Protein AF-A0A955PDC2-F1 (afdb_monomer_lite)

Structure (mmCIF, N/CA/C/O backbone):
data_AF-A0A955PDC2-F1
#
_entry.id   AF-A0A955PDC2-F1
#
loop_
_atom_site.group_PDB
_atom_site.id
_atom_site.type_symbol
_atom_site.label_atom_id
_atom_site.label_alt_id
_atom_site.label_comp_id
_atom_site.label_asym_id
_atom_site.label_entity_id
_atom_site.label_seq_id
_atom_site.pdbx_PDB_ins_code
_atom_site.Cartn_x
_atom_site.Cartn_y
_atom_site.Cartn_z
_atom_site.occupancy
_atom_site.B_iso_or_equiv
_atom_site.auth_seq_id
_atom_site.auth_comp_id
_atom_site.auth_asym_id
_atom_site.auth_atom_id
_atom_site.pdbx_PDB_model_num
ATOM 1 N N . MET A 1 1 ? -28.171 22.995 20.477 1.00 45.91 1 MET A N 1
ATOM 2 C CA . MET A 1 1 ? -26.828 22.424 20.692 1.00 45.91 1 MET A CA 1
ATOM 3 C C . MET A 1 1 ? -26.755 21.156 19.869 1.00 45.91 1 MET A C 1
ATOM 5 O O . MET A 1 1 ? -27.370 20.169 20.246 1.00 45.91 1 MET A O 1
ATOM 9 N N . SER A 1 2 ? -26.142 21.220 18.692 1.00 52.25 2 SER A N 1
ATOM 10 C CA . SER A 1 2 ? -25.862 20.033 17.883 1.00 52.25 2 SER A CA 1
ATOM 11 C C . SER A 1 2 ? -24.811 19.224 18.643 1.00 52.25 2 SER A C 1
ATOM 13 O O . SER A 1 2 ? -23.787 19.792 19.019 1.00 52.25 2 SER A O 1
ATOM 15 N N . GLY A 1 3 ? -25.095 17.960 18.970 1.00 58.19 3 GLY A N 1
ATOM 16 C CA . GLY A 1 3 ? -24.121 17.081 19.628 1.00 58.19 3 GLY A CA 1
ATOM 17 C C . GLY A 1 3 ? -22.848 16.930 18.785 1.00 58.19 3 GLY A C 1
ATOM 18 O O . GLY A 1 3 ? -22.865 17.310 17.609 1.00 58.19 3 GLY A O 1
ATOM 19 N N . PRO A 1 4 ? -21.748 16.398 19.350 1.00 66.06 4 PRO A N 1
ATOM 20 C CA . PRO A 1 4 ? -20.573 16.077 18.547 1.00 66.06 4 PRO A CA 1
ATOM 21 C C . PRO A 1 4 ? -21.033 15.221 17.362 1.00 66.06 4 PRO A C 1
ATOM 23 O O . PRO A 1 4 ? -21.745 14.231 17.549 1.00 66.06 4 PRO A O 1
ATOM 26 N N . GLY A 1 5 ? -20.737 15.679 16.143 1.00 72.38 5 GLY A N 1
ATOM 27 C CA . GLY A 1 5 ? -21.120 14.969 14.928 1.00 72.38 5 GLY A CA 1
ATOM 28 C C . GLY A 1 5 ? -20.623 13.528 14.998 1.00 72.38 5 GLY A C 1
ATOM 29 O O . GLY A 1 5 ? -19.543 13.272 15.528 1.00 72.38 5 GLY A O 1
ATOM 30 N N . LYS A 1 6 ? -21.426 12.580 14.506 1.00 79.00 6 LYS A N 1
ATOM 31 C CA . LYS A 1 6 ? -21.019 11.174 14.413 1.00 79.00 6 LYS A CA 1
ATOM 32 C C . LYS A 1 6 ? -19.681 11.103 13.663 1.00 79.00 6 LYS A C 1
ATOM 34 O O . LYS A 1 6 ? -19.570 11.693 12.589 1.00 79.00 6 LYS A O 1
ATOM 39 N N . ALA A 1 7 ? -18.692 10.414 14.234 1.00 79.44 7 ALA A N 1
ATOM 40 C CA . ALA A 1 7 ? -17.406 10.195 13.578 1.00 79.44 7 ALA A CA 1
ATOM 41 C C . ALA A 1 7 ? -17.617 9.531 12.204 1.00 79.44 7 ALA A C 1
ATOM 43 O O . ALA A 1 7 ? -18.508 8.690 12.050 1.00 79.44 7 ALA A O 1
ATOM 44 N N . LEU A 1 8 ? -16.831 9.950 11.206 1.00 86.00 8 LEU A N 1
ATOM 45 C CA . LEU A 1 8 ? -16.929 9.432 9.834 1.00 86.00 8 LEU A CA 1
ATOM 46 C C . LEU A 1 8 ? -16.491 7.964 9.740 1.00 86.00 8 LEU A C 1
ATOM 48 O O . LEU A 1 8 ? -17.009 7.232 8.904 1.00 86.00 8 LEU A O 1
ATOM 52 N N . VAL A 1 9 ? -15.590 7.546 10.631 1.00 90.38 9 VAL A N 1
ATOM 53 C CA . VAL A 1 9 ? -15.109 6.169 10.783 1.00 90.38 9 VAL A CA 1
ATOM 54 C C . VAL A 1 9 ? -15.431 5.635 12.188 1.00 90.38 9 VAL A C 1
ATOM 56 O O . VAL A 1 9 ? -15.600 6.442 13.110 1.00 90.38 9 VAL A O 1
ATOM 59 N N . PRO A 1 10 ? -15.537 4.305 12.378 1.00 89.44 10 PRO A N 1
ATOM 60 C CA . PRO A 1 10 ? -15.844 3.703 13.679 1.00 89.44 10 PRO A CA 1
ATOM 61 C C . PRO A 1 10 ? -14.762 3.932 14.741 1.00 89.44 10 PRO A C 1
ATOM 63 O O . PRO A 1 10 ? -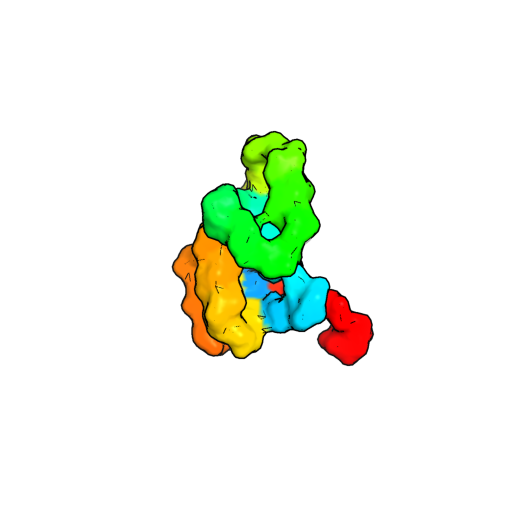15.102 4.151 15.903 1.00 89.44 10 PRO A O 1
ATOM 66 N N . ASP A 1 11 ? -13.490 3.893 14.335 1.00 94.56 11 ASP A N 1
ATOM 67 C CA . ASP A 1 11 ? -12.321 4.067 15.197 1.00 94.56 11 ASP A CA 1
ATOM 68 C C . ASP A 1 11 ? -11.259 4.925 14.473 1.00 94.56 11 ASP A C 1
ATOM 70 O O . ASP A 1 11 ? -10.631 4.449 13.527 1.00 94.56 11 ASP A O 1
ATOM 74 N N . PRO A 1 12 ? -11.082 6.206 14.846 1.00 92.31 12 PRO A N 1
ATOM 75 C CA . PRO A 1 12 ? -10.118 7.092 14.196 1.00 92.31 12 PRO A CA 1
ATOM 76 C C . PRO A 1 12 ? -8.655 6.764 14.526 1.00 92.31 12 PRO A C 1
ATOM 78 O O . PRO A 1 12 ? -7.775 7.251 13.822 1.00 92.31 12 PRO A O 1
ATOM 81 N N . ASP A 1 13 ? -8.398 5.956 15.559 1.00 95.56 13 ASP A N 1
ATOM 82 C CA . ASP A 1 13 ? -7.052 5.512 15.931 1.00 95.56 13 ASP A CA 1
ATOM 83 C C . ASP A 1 13 ? -6.701 4.150 15.290 1.00 95.56 13 ASP A C 1
ATOM 85 O O . ASP A 1 13 ? -5.608 3.626 15.512 1.00 95.56 13 ASP A O 1
ATOM 89 N N . ASN A 1 14 ? -7.610 3.573 14.490 1.00 96.50 14 ASN A N 1
ATOM 90 C CA . ASN A 1 14 ? -7.423 2.294 13.800 1.00 96.50 14 ASN A CA 1
ATOM 91 C C . ASN A 1 14 ? -8.215 2.210 12.476 1.00 96.50 14 ASN A C 1
ATOM 93 O O . ASN A 1 14 ? -9.111 1.382 12.302 1.00 96.50 14 ASN A O 1
ATOM 97 N N . ILE A 1 15 ? -7.887 3.088 11.533 1.00 98.12 15 ILE A N 1
ATOM 98 C CA . ILE A 1 15 ? -8.504 3.165 10.208 1.00 98.12 15 ILE A CA 1
ATOM 99 C C . ILE A 1 15 ? -7.888 2.113 9.283 1.00 98.12 15 ILE A C 1
ATOM 101 O O . ILE A 1 15 ? -6.699 2.165 8.956 1.00 98.12 15 ILE A O 1
ATOM 105 N N . ARG A 1 16 ? -8.716 1.195 8.781 1.00 98.50 16 ARG A N 1
ATOM 106 C CA . ARG A 1 16 ? -8.310 0.187 7.796 1.00 98.50 16 ARG A CA 1
ATOM 107 C C . ARG A 1 16 ? -8.559 0.710 6.390 1.00 98.50 16 ARG A C 1
ATOM 109 O O . ARG A 1 16 ? -9.684 1.070 6.042 1.00 98.50 16 ARG A O 1
ATOM 116 N N . LEU A 1 17 ? -7.514 0.722 5.575 1.00 98.69 17 LEU A N 1
ATOM 117 C CA . LEU A 1 17 ? -7.552 1.184 4.192 1.00 98.69 17 LEU A CA 1
ATOM 118 C C . LEU A 1 17 ? -7.418 0.001 3.228 1.00 98.69 17 LEU A C 1
ATOM 120 O O . LEU A 1 17 ? -6.633 -0.919 3.476 1.00 98.69 17 LEU A O 1
ATOM 124 N N . ALA A 1 18 ? -8.143 0.057 2.113 1.00 98.75 18 ALA A N 1
ATOM 125 C CA . ALA A 1 18 ? -7.855 -0.753 0.932 1.00 98.75 18 ALA A CA 1
ATOM 126 C C . ALA A 1 18 ? -7.169 0.096 -0.144 1.00 98.75 18 ALA A C 1
ATOM 128 O O . ALA A 1 18 ? -7.614 1.207 -0.426 1.00 98.75 18 ALA A O 1
ATOM 129 N N . MET A 1 19 ? -6.124 -0.443 -0.764 1.00 98.62 19 MET A N 1
ATOM 130 C CA . MET A 1 19 ? -5.484 0.102 -1.959 1.00 98.62 19 MET A CA 1
ATOM 131 C C . MET A 1 19 ? -5.979 -0.700 -3.167 1.00 98.62 19 MET A C 1
ATOM 133 O O . MET A 1 19 ? -5.746 -1.903 -3.221 1.00 98.62 19 MET A O 1
ATOM 137 N N . LEU A 1 20 ? -6.708 -0.083 -4.098 1.00 97.62 20 LEU A N 1
ATOM 138 C CA . LEU A 1 20 ? -7.372 -0.810 -5.188 1.00 97.62 20 LEU A CA 1
ATOM 139 C C . LEU A 1 20 ? -6.985 -0.250 -6.556 1.00 97.62 20 LEU A C 1
ATOM 141 O O . LEU A 1 20 ? -7.389 0.854 -6.914 1.00 97.62 20 LEU A O 1
ATOM 145 N N . GLY A 1 21 ? -6.271 -1.057 -7.332 1.00 95.19 21 GLY A N 1
ATOM 146 C CA . GLY A 1 21 ? -5.903 -0.786 -8.715 1.00 95.19 21 GLY A CA 1
ATOM 147 C C . GLY A 1 21 ? -4.431 -0.428 -8.876 1.00 95.19 21 GLY A C 1
ATOM 148 O O . GLY A 1 21 ? -3.799 0.154 -7.993 1.00 95.19 21 GLY A O 1
ATOM 149 N N . MET A 1 22 ? -3.892 -0.766 -10.043 1.00 93.25 22 MET A N 1
ATOM 150 C CA . MET A 1 22 ? -2.549 -0.396 -10.473 1.00 93.25 22 MET A CA 1
ATOM 151 C C . MET A 1 22 ? -2.555 -0.250 -11.989 1.00 93.25 22 MET A C 1
ATOM 153 O O . MET A 1 22 ? -3.178 -1.042 -12.683 1.00 93.25 22 MET A O 1
ATOM 157 N N . VAL A 1 23 ? -1.870 0.765 -12.510 1.00 88.62 23 VAL A N 1
ATOM 158 C CA . VAL A 1 23 ? -1.793 0.992 -13.957 1.00 88.62 23 VAL A CA 1
ATOM 159 C C . VAL A 1 23 ? -0.346 1.092 -14.407 1.00 88.62 23 VAL A C 1
ATOM 161 O O . VAL A 1 23 ? 0.519 1.531 -13.649 1.00 88.62 23 VAL A O 1
ATOM 164 N N . ASP A 1 24 ? -0.092 0.712 -15.658 1.00 86.06 24 ASP A N 1
ATOM 165 C CA . ASP A 1 24 ? 1.236 0.774 -16.264 1.00 86.06 24 ASP A CA 1
ATOM 166 C C . ASP A 1 24 ? 1.878 2.154 -16.091 1.00 86.06 24 ASP A C 1
ATOM 168 O O . ASP A 1 24 ? 1.272 3.195 -16.359 1.00 86.06 24 ASP A O 1
ATOM 172 N N . GLY A 1 25 ? 3.136 2.163 -15.651 1.00 84.88 25 GLY A N 1
ATOM 173 C CA . GLY A 1 25 ? 3.876 3.400 -15.403 1.00 84.88 25 GLY A CA 1
ATOM 174 C C . GLY A 1 25 ? 3.548 4.073 -14.067 1.00 84.88 25 GLY A C 1
ATOM 175 O O . GLY A 1 25 ? 4.165 5.089 -13.750 1.00 84.88 25 GLY A O 1
ATOM 176 N N . ASN A 1 26 ? 2.642 3.506 -13.264 1.00 86.69 26 ASN A N 1
ATOM 177 C CA . ASN A 1 26 ? 2.232 4.047 -11.977 1.00 86.69 26 ASN A CA 1
ATOM 178 C C . ASN A 1 26 ? 2.424 3.023 -10.842 1.00 86.69 26 ASN A C 1
ATOM 180 O O . ASN A 1 26 ? 1.646 2.089 -10.660 1.00 86.69 26 ASN A O 1
ATOM 184 N N . GLY A 1 27 ? 3.460 3.246 -10.033 1.00 93.38 27 GLY A N 1
ATOM 185 C CA . GLY A 1 27 ? 3.773 2.433 -8.857 1.00 93.38 27 GLY A CA 1
ATOM 186 C C . GLY A 1 27 ? 3.151 2.917 -7.546 1.00 93.38 27 GLY A C 1
ATOM 187 O O . GLY A 1 27 ? 3.673 2.567 -6.489 1.00 93.38 27 GLY A O 1
ATOM 188 N N . HIS A 1 28 ? 2.090 3.733 -7.564 1.00 95.81 28 HIS A N 1
ATOM 189 C CA . HIS A 1 28 ? 1.462 4.258 -6.344 1.00 95.81 28 HIS A CA 1
ATOM 190 C C . HIS A 1 28 ? 1.079 3.185 -5.312 1.00 95.81 28 HIS A C 1
ATOM 192 O O . HIS A 1 28 ? 1.308 3.435 -4.127 1.00 95.81 28 HIS A O 1
ATOM 198 N N . PRO A 1 29 ? 0.588 1.984 -5.685 1.00 97.69 29 PRO A N 1
ATOM 199 C CA . PRO A 1 29 ? 0.338 0.936 -4.700 1.00 97.69 29 PRO A CA 1
ATOM 200 C C . PRO A 1 29 ? 1.568 0.557 -3.872 1.00 97.69 29 PRO A C 1
ATOM 202 O O . PRO A 1 29 ? 1.422 0.288 -2.683 1.00 97.69 29 PRO A O 1
ATOM 205 N N . TYR A 1 30 ? 2.776 0.603 -4.448 1.00 98.19 30 TYR A N 1
ATOM 206 C CA . TYR A 1 30 ? 4.017 0.399 -3.696 1.00 98.19 30 TYR A CA 1
ATOM 207 C C . TYR A 1 30 ? 4.264 1.552 -2.734 1.00 98.19 30 TYR A C 1
ATOM 209 O O . TYR A 1 30 ? 4.423 1.350 -1.532 1.00 98.19 30 TYR A O 1
ATOM 217 N N . SER A 1 31 ? 4.329 2.770 -3.266 1.00 97.19 31 SER A N 1
ATOM 218 C CA . SER A 1 31 ? 4.806 3.914 -2.501 1.00 97.19 31 SER A CA 1
ATOM 219 C C . SER A 1 31 ? 3.826 4.393 -1.451 1.00 97.19 31 SER A C 1
ATOM 221 O O . SER A 1 31 ? 4.231 4.662 -0.325 1.00 97.19 31 SER A O 1
ATOM 223 N N . TRP A 1 32 ? 2.546 4.503 -1.791 1.00 97.69 32 TRP A N 1
ATOM 224 C CA . TRP A 1 32 ? 1.543 5.017 -0.871 1.00 97.69 32 TRP A CA 1
ATOM 225 C C . TRP A 1 32 ? 1.333 4.026 0.265 1.00 97.69 32 TRP A C 1
ATOM 227 O O . TRP A 1 32 ? 1.393 4.424 1.423 1.00 97.69 32 TRP A O 1
ATOM 237 N N . SER A 1 33 ? 1.220 2.731 -0.037 1.00 98.50 33 SER A N 1
ATOM 238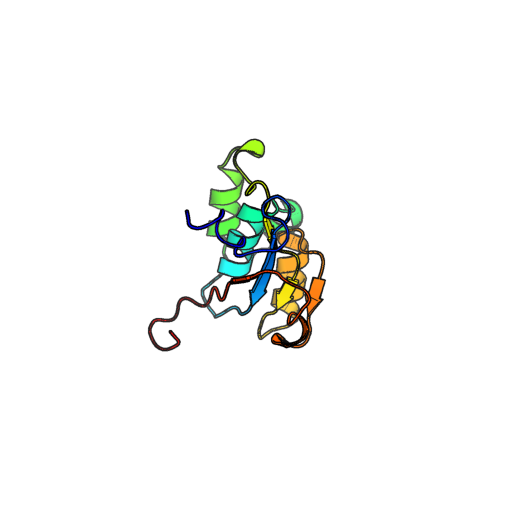 C CA . SER A 1 33 ? 1.146 1.698 1.001 1.00 98.50 33 SER A CA 1
ATOM 239 C C . SER A 1 33 ? 2.392 1.689 1.886 1.00 98.50 33 SER A C 1
ATOM 241 O O . SER A 1 33 ? 2.259 1.636 3.105 1.00 98.50 33 SER A O 1
ATOM 243 N N . ALA A 1 34 ? 3.592 1.841 1.310 1.00 98.19 34 ALA A N 1
ATOM 244 C CA . ALA A 1 34 ? 4.827 1.940 2.085 1.00 98.19 34 ALA A CA 1
ATOM 245 C C . ALA A 1 34 ? 4.865 3.169 3.009 1.00 98.19 34 ALA A C 1
ATOM 247 O O . ALA A 1 34 ? 5.414 3.092 4.105 1.00 98.19 34 ALA A O 1
ATOM 248 N N . ILE A 1 35 ? 4.270 4.292 2.597 1.00 97.81 35 ILE A N 1
ATOM 249 C CA . ILE A 1 35 ? 4.147 5.501 3.425 1.00 97.81 35 ILE A CA 1
ATOM 250 C C . ILE A 1 35 ? 3.219 5.262 4.625 1.00 97.81 35 ILE A C 1
ATOM 252 O O . ILE A 1 35 ? 3.495 5.779 5.705 1.00 97.81 35 ILE A O 1
ATOM 256 N N . PHE A 1 36 ? 2.150 4.473 4.465 1.00 98.12 36 PHE A N 1
ATOM 257 C CA . PHE A 1 36 ? 1.250 4.112 5.568 1.00 98.12 36 PHE A CA 1
ATOM 258 C C . PHE A 1 36 ? 1.852 3.057 6.502 1.00 98.12 36 PHE A C 1
ATOM 260 O O . PHE A 1 36 ? 1.798 3.221 7.719 1.00 98.12 36 PHE A O 1
ATOM 267 N N . ASN A 1 37 ? 2.419 1.990 5.942 1.00 98.06 37 ASN A N 1
ATOM 268 C CA . ASN A 1 37 ? 2.736 0.765 6.679 1.00 98.06 37 ASN A CA 1
ATOM 269 C C . ASN A 1 37 ? 4.225 0.604 7.021 1.00 98.06 37 ASN A C 1
ATOM 271 O O . ASN A 1 37 ? 4.590 -0.278 7.798 1.00 98.06 37 ASN A O 1
ATOM 275 N N . GLY A 1 38 ? 5.103 1.398 6.407 1.00 97.62 38 GLY A N 1
ATOM 276 C CA . GLY A 1 38 ? 6.496 1.002 6.232 1.00 97.62 38 GLY A CA 1
ATOM 277 C C . GLY A 1 38 ? 6.651 -0.037 5.118 1.00 97.62 38 GLY A C 1
ATOM 278 O O . GLY A 1 38 ? 5.711 -0.354 4.391 1.00 97.62 38 GLY A O 1
ATOM 279 N N . TYR A 1 39 ? 7.867 -0.549 4.940 1.00 98.19 39 TYR A N 1
ATOM 280 C CA . TYR A 1 39 ? 8.172 -1.467 3.844 1.00 98.19 39 TYR A CA 1
ATOM 281 C C . TYR A 1 39 ? 9.350 -2.388 4.159 1.00 98.19 39 TYR A C 1
ATOM 283 O O . TYR A 1 39 ? 10.252 -2.042 4.928 1.00 98.19 39 TYR A O 1
ATOM 291 N N . ASP A 1 40 ? 9.358 -3.555 3.517 1.00 98.06 40 ASP A N 1
ATOM 292 C CA . ASP A 1 40 ? 10.504 -4.456 3.497 1.00 98.06 40 ASP A CA 1
ATOM 293 C C . ASP A 1 40 ? 11.535 -3.940 2.485 1.00 98.06 40 ASP A C 1
ATOM 295 O O . ASP A 1 40 ? 11.280 -3.873 1.281 1.00 98.06 40 ASP A O 1
ATOM 299 N N . ARG A 1 41 ? 12.721 -3.558 2.971 1.00 96.69 41 ARG A N 1
ATOM 300 C CA . ARG A 1 41 ? 13.780 -2.990 2.125 1.00 96.69 41 ARG A CA 1
ATOM 301 C C . ARG A 1 41 ? 14.354 -3.984 1.125 1.00 96.69 41 ARG A C 1
ATOM 303 O O . ARG A 1 41 ? 14.849 -3.537 0.097 1.00 96.69 41 ARG A O 1
ATOM 310 N N . GLU A 1 42 ? 14.353 -5.280 1.416 1.00 97.88 42 GLU A N 1
ATOM 311 C CA . GLU A 1 42 ? 14.876 -6.285 0.491 1.00 97.88 42 GLU A CA 1
ATOM 312 C C . GLU A 1 42 ? 13.877 -6.543 -0.631 1.00 97.88 42 GLU A C 1
ATOM 314 O O . GLU A 1 42 ? 14.265 -6.485 -1.792 1.00 97.88 42 GLU A O 1
ATOM 319 N N . VAL A 1 43 ? 12.591 -6.703 -0.312 1.00 98.31 43 VAL A N 1
ATOM 320 C CA . VAL A 1 43 ? 11.548 -6.887 -1.336 1.00 98.31 43 VAL A CA 1
ATOM 321 C C . VAL A 1 43 ? 11.362 -5.615 -2.170 1.00 98.31 43 VAL A C 1
ATOM 323 O O . VAL A 1 43 ? 11.255 -5.669 -3.391 1.00 98.31 43 VAL A O 1
ATOM 326 N N . MET A 1 44 ? 11.390 -4.434 -1.541 1.00 98.06 44 MET A N 1
ATOM 327 C CA . MET A 1 44 ? 11.206 -3.157 -2.243 1.00 98.06 44 MET A CA 1
ATOM 328 C C . MET A 1 44 ? 12.335 -2.848 -3.247 1.00 98.06 44 MET A C 1
ATOM 330 O O . MET A 1 44 ? 12.135 -2.028 -4.143 1.00 98.06 44 MET A O 1
ATOM 334 N N . LYS A 1 45 ? 13.508 -3.498 -3.157 1.00 97.00 45 LYS A N 1
ATOM 335 C CA . LYS A 1 45 ? 14.565 -3.380 -4.187 1.00 97.00 45 LYS A CA 1
ATOM 336 C C . LYS A 1 45 ? 14.123 -3.921 -5.541 1.00 97.00 45 LYS A C 1
ATOM 338 O O . LYS A 1 45 ? 14.565 -3.389 -6.556 1.00 97.00 45 LYS A O 1
ATOM 343 N N . ASP A 1 46 ? 13.245 -4.920 -5.541 1.00 96.94 46 ASP A N 1
ATOM 344 C CA . ASP A 1 46 ? 12.714 -5.547 -6.750 1.00 96.94 46 ASP A CA 1
ATOM 345 C C . ASP A 1 46 ? 11.489 -4.794 -7.302 1.00 96.94 46 ASP A C 1
ATOM 347 O O . ASP A 1 46 ? 10.880 -5.210 -8.286 1.00 96.94 46 ASP A O 1
ATOM 351 N N . CYS A 1 47 ? 11.129 -3.648 -6.705 1.00 96.88 47 CYS A N 1
ATOM 352 C CA . CYS A 1 47 ? 10.096 -2.766 -7.236 1.00 96.88 47 CYS A CA 1
ATOM 353 C C . CYS A 1 47 ? 10.459 -2.313 -8.666 1.00 96.88 47 CYS A C 1
ATOM 355 O O . CYS A 1 47 ? 11.523 -1.712 -8.866 1.00 96.88 47 CYS A O 1
ATOM 357 N N . PRO A 1 48 ? 9.572 -2.509 -9.664 1.00 95.56 48 PRO A N 1
ATOM 358 C CA . PRO A 1 48 ? 9.862 -2.169 -11.061 1.00 95.56 48 PRO A CA 1
ATOM 359 C C . PRO A 1 48 ? 10.004 -0.654 -11.297 1.00 95.56 48 PRO A C 1
ATOM 361 O O . PRO A 1 48 ? 10.485 -0.219 -12.344 1.00 95.56 48 PRO A O 1
ATOM 364 N N . TYR A 1 49 ? 9.635 0.165 -10.310 1.00 95.12 49 TYR A N 1
ATOM 365 C CA . TYR A 1 49 ? 9.721 1.620 -10.339 1.00 95.12 49 TYR A CA 1
ATOM 366 C C . TYR A 1 49 ? 10.902 2.108 -9.493 1.00 95.12 49 TYR A C 1
ATOM 368 O O . TYR A 1 49 ? 10.724 2.544 -8.359 1.00 95.12 49 TYR A O 1
ATOM 376 N N . ALA A 1 50 ? 12.117 2.086 -10.050 1.00 94.12 50 ALA A N 1
ATOM 377 C CA . ALA A 1 50 ? 13.374 2.326 -9.319 1.00 94.12 50 ALA A CA 1
ATOM 378 C C . ALA A 1 50 ? 13.448 3.641 -8.505 1.00 94.12 50 ALA A C 1
ATOM 380 O O . ALA A 1 50 ? 14.194 3.737 -7.525 1.00 94.12 50 ALA A O 1
ATOM 381 N N . ALA A 1 51 ? 12.674 4.665 -8.875 1.00 96.44 51 ALA A N 1
ATOM 382 C CA . ALA A 1 51 ? 12.586 5.900 -8.098 1.00 96.44 51 ALA A CA 1
ATOM 383 C C . ALA A 1 51 ? 11.970 5.677 -6.702 1.00 96.44 51 ALA A C 1
ATOM 385 O O . ALA A 1 51 ? 12.394 6.331 -5.752 1.00 96.44 51 ALA A O 1
ATOM 386 N N . ILE A 1 52 ? 11.029 4.735 -6.562 1.00 97.31 52 ILE A N 1
ATOM 387 C CA . ILE A 1 52 ? 10.297 4.450 -5.319 1.00 97.31 52 ILE A CA 1
ATOM 388 C C . ILE A 1 52 ? 11.221 4.023 -4.176 1.00 97.31 52 ILE A C 1
ATOM 390 O O . ILE A 1 52 ? 11.288 4.752 -3.184 1.00 97.31 52 ILE A O 1
ATOM 394 N N . PRO A 1 53 ? 11.998 2.926 -4.286 1.00 97.25 53 PRO A N 1
ATOM 395 C CA . PRO A 1 53 ? 12.951 2.581 -3.239 1.00 97.25 53 PRO A CA 1
ATOM 396 C C . PRO A 1 53 ? 13.972 3.700 -3.016 1.00 97.25 53 PRO A C 1
ATOM 398 O O . PRO A 1 53 ? 14.430 3.882 -1.894 1.00 97.25 53 PRO A O 1
ATOM 401 N N . THR A 1 54 ? 14.328 4.476 -4.045 1.00 97.25 54 THR A N 1
ATOM 402 C CA . THR A 1 54 ? 15.316 5.555 -3.908 1.00 97.25 54 THR A CA 1
ATOM 403 C C . THR A 1 54 ? 14.860 6.625 -2.914 1.00 97.25 54 THR A C 1
ATOM 405 O O . THR A 1 54 ? 15.599 6.911 -1.973 1.00 97.25 54 THR A O 1
ATOM 408 N N . TYR A 1 55 ? 13.662 7.199 -3.077 1.00 96.19 55 TYR A N 1
ATOM 409 C CA . TYR A 1 55 ? 13.201 8.231 -2.141 1.00 96.19 55 TYR A CA 1
ATOM 410 C C . TYR A 1 55 ? 12.716 7.643 -0.814 1.00 96.19 55 TYR A C 1
ATOM 412 O O . TYR A 1 55 ? 12.977 8.239 0.224 1.00 96.19 55 TYR A O 1
ATOM 420 N N . LEU A 1 56 ? 12.090 6.457 -0.802 1.00 97.00 56 LEU A N 1
ATOM 421 C CA . LEU A 1 56 ? 11.659 5.830 0.453 1.00 97.00 56 LEU A CA 1
ATOM 422 C C . LEU A 1 56 ? 12.851 5.537 1.372 1.00 97.00 56 LEU A C 1
ATOM 424 O O . LEU A 1 56 ? 12.739 5.649 2.591 1.00 97.00 56 LEU A O 1
ATOM 428 N N . ASN A 1 57 ? 14.001 5.156 0.805 1.00 96.25 57 ASN A N 1
ATOM 429 C CA . ASN A 1 57 ? 15.216 4.886 1.575 1.00 96.25 57 ASN A CA 1
ATOM 430 C C . ASN A 1 57 ? 15.947 6.162 2.023 1.00 96.25 57 ASN A C 1
ATOM 432 O O . ASN A 1 57 ? 16.816 6.057 2.891 1.00 96.25 57 ASN A O 1
ATOM 436 N N . ALA A 1 58 ? 15.635 7.321 1.430 1.00 96.25 58 ALA A N 1
ATOM 437 C CA . ALA A 1 58 ? 16.207 8.612 1.807 1.00 96.25 58 ALA A CA 1
ATOM 438 C C . ALA A 1 58 ? 15.551 9.200 3.069 1.00 96.25 58 ALA A C 1
ATOM 440 O O . ALA A 1 58 ? 16.185 9.990 3.767 1.00 96.25 58 ALA A O 1
ATOM 441 N N . GLU A 1 59 ? 14.318 8.788 3.373 1.00 95.06 59 GLU A N 1
ATOM 442 C CA . GLU A 1 59 ? 13.593 9.200 4.573 1.00 95.06 59 GLU A CA 1
ATOM 443 C C . GLU A 1 59 ? 14.050 8.436 5.823 1.00 95.06 59 GLU A C 1
ATOM 445 O O . GLU A 1 59 ? 14.481 7.274 5.775 1.00 95.06 59 GLU A O 1
ATOM 450 N N . ALA A 1 60 ? 13.938 9.100 6.975 1.00 92.75 60 ALA A N 1
ATOM 451 C CA . ALA A 1 60 ? 14.187 8.465 8.260 1.00 92.75 60 ALA A CA 1
ATOM 452 C C . ALA A 1 60 ? 13.091 7.414 8.547 1.00 92.75 60 ALA A C 1
ATOM 454 O O . ALA A 1 60 ? 11.920 7.676 8.273 1.00 92.75 60 ALA A O 1
ATOM 455 N N . PRO A 1 61 ? 13.419 6.228 9.100 1.00 87.56 61 PRO A N 1
ATOM 456 C CA . PRO A 1 61 ? 12.419 5.183 9.337 1.00 87.56 61 PRO A CA 1
ATOM 457 C C . PRO A 1 61 ? 11.239 5.615 10.219 1.00 87.56 61 PRO A C 1
ATOM 459 O O . PRO A 1 61 ? 10.141 5.109 10.042 1.00 87.56 61 PRO A O 1
ATOM 462 N N . ASP A 1 62 ? 11.460 6.541 11.153 1.00 90.31 62 ASP A N 1
ATOM 463 C CA . ASP A 1 62 ? 10.448 7.113 12.049 1.00 90.31 62 ASP A CA 1
ATOM 464 C C . ASP A 1 62 ? 9.617 8.238 11.410 1.00 90.31 62 ASP A C 1
ATOM 466 O O . ASP A 1 62 ? 8.602 8.644 11.973 1.00 90.31 62 ASP A O 1
ATOM 470 N N . ALA A 1 63 ? 10.019 8.727 10.233 1.00 91.38 63 ALA A N 1
ATOM 471 C CA . ALA A 1 63 ? 9.231 9.650 9.419 1.00 91.38 63 ALA A CA 1
ATOM 472 C C . ALA A 1 63 ? 8.204 8.926 8.528 1.00 91.38 63 ALA A C 1
ATOM 474 O O . ALA A 1 63 ? 7.361 9.579 7.913 1.00 91.38 63 ALA A O 1
ATOM 475 N N . ILE A 1 64 ? 8.276 7.593 8.449 1.00 93.75 64 ILE A N 1
ATOM 476 C CA . ILE A 1 64 ? 7.360 6.752 7.677 1.00 93.75 64 ILE A CA 1
ATOM 477 C C . ILE A 1 64 ? 6.296 6.170 8.604 1.00 93.75 64 ILE A C 1
ATOM 479 O O . ILE A 1 64 ? 6.591 5.711 9.706 1.00 93.75 64 ILE A O 1
ATOM 483 N N . GLY A 1 65 ? 5.057 6.163 8.125 1.00 95.12 65 GLY A N 1
ATOM 484 C CA . GLY A 1 65 ? 3.883 5.736 8.867 1.00 95.12 65 GLY A CA 1
ATOM 485 C C . GLY A 1 65 ? 2.881 6.871 9.027 1.00 95.12 65 GLY A C 1
ATOM 486 O O . GLY A 1 65 ? 3.239 8.030 9.240 1.00 95.12 65 GLY A O 1
ATOM 487 N N . VAL A 1 66 ? 1.597 6.529 8.961 1.00 96.12 66 VAL A N 1
ATOM 488 C CA . VAL A 1 66 ? 0.505 7.461 9.258 1.00 96.12 66 VAL A CA 1
ATOM 489 C C . VAL A 1 66 ? -0.183 6.983 10.536 1.00 96.12 66 VAL A C 1
ATOM 491 O O . VAL A 1 66 ? -0.837 5.941 10.513 1.00 96.12 66 VAL A O 1
ATOM 494 N N . PRO A 1 67 ? -0.045 7.704 11.666 1.00 95.31 67 PRO A N 1
ATOM 495 C CA . PRO A 1 67 ? -0.669 7.297 12.918 1.00 95.31 67 PRO A CA 1
ATOM 496 C C . PRO A 1 67 ? -2.177 7.089 12.766 1.00 95.31 67 PRO A C 1
ATOM 498 O O . PRO A 1 67 ? -2.874 7.937 12.210 1.00 95.31 67 PRO A O 1
ATOM 501 N N . GLY A 1 68 ? -2.660 5.958 13.276 1.00 96.69 68 GLY A N 1
ATOM 502 C CA . GLY A 1 68 ? -4.077 5.607 13.265 1.00 96.69 68 GLY A CA 1
ATOM 503 C C . GLY A 1 68 ? -4.617 5.114 11.922 1.00 96.69 68 GLY A C 1
ATOM 504 O O . GLY A 1 68 ? -5.820 4.909 11.820 1.00 96.69 68 GLY A O 1
ATOM 505 N N . ALA A 1 69 ? -3.778 4.902 10.901 1.00 98.06 69 ALA A N 1
ATOM 506 C CA . ALA A 1 69 ? -4.208 4.354 9.617 1.00 98.06 69 ALA A CA 1
ATOM 507 C C . ALA A 1 69 ? -3.249 3.280 9.091 1.00 98.06 69 ALA A C 1
ATOM 509 O O . ALA A 1 69 ? -2.032 3.377 9.237 1.00 98.06 69 ALA A O 1
ATOM 510 N N . THR A 1 70 ? -3.792 2.253 8.444 1.00 98.62 70 THR A N 1
ATOM 511 C CA . THR A 1 70 ? -3.006 1.144 7.886 1.00 98.62 70 THR A CA 1
ATOM 512 C C . THR A 1 70 ? -3.652 0.642 6.603 1.00 98.62 70 THR A C 1
ATOM 514 O O . THR A 1 70 ? -4.866 0.435 6.545 1.00 98.62 70 THR A O 1
ATOM 517 N N . VAL A 1 71 ? -2.845 0.415 5.565 1.00 98.81 71 VAL A N 1
ATOM 518 C CA . VAL A 1 71 ? -3.291 -0.302 4.366 1.00 98.81 71 VAL A CA 1
ATOM 519 C C . VAL A 1 71 ? -3.311 -1.787 4.689 1.00 98.81 71 VAL A C 1
ATOM 521 O O . VAL A 1 71 ? -2.275 -2.413 4.882 1.00 98.81 71 VAL A O 1
ATOM 524 N N . THR A 1 72 ? -4.508 -2.349 4.782 1.00 98.75 72 THR A N 1
ATOM 525 C CA . THR A 1 72 ? -4.724 -3.748 5.180 1.00 98.75 72 THR A CA 1
ATOM 526 C C . THR A 1 72 ? -5.039 -4.634 3.986 1.00 98.75 72 THR A C 1
ATOM 528 O O . THR A 1 72 ? -4.710 -5.814 4.003 1.00 98.75 72 THR A O 1
ATOM 531 N N . HIS A 1 73 ? -5.635 -4.061 2.936 1.00 98.88 73 HIS A N 1
ATOM 532 C CA . HIS A 1 73 ? -6.074 -4.785 1.748 1.00 98.88 73 HIS A CA 1
ATOM 533 C C . HIS A 1 73 ? -5.455 -4.192 0.481 1.00 98.88 73 HIS A C 1
ATOM 535 O O . HIS A 1 73 ? -5.380 -2.969 0.343 1.00 98.88 73 HIS A O 1
ATOM 541 N N . ILE A 1 74 ? -5.050 -5.052 -0.450 1.00 98.81 74 ILE A N 1
ATOM 542 C CA . ILE A 1 74 ? -4.560 -4.676 -1.780 1.00 98.81 74 ILE A CA 1
ATOM 543 C C . ILE A 1 74 ? -5.258 -5.503 -2.858 1.00 98.81 74 ILE A C 1
ATOM 545 O O . ILE A 1 74 ? -5.456 -6.710 -2.708 1.00 98.81 74 ILE A O 1
ATOM 549 N N . TRP A 1 75 ? -5.593 -4.837 -3.957 1.00 98.50 75 TRP A N 1
ATOM 550 C CA . TRP A 1 75 ? -5.999 -5.453 -5.213 1.00 98.50 75 TRP A CA 1
ATOM 551 C C . TRP A 1 75 ? -5.324 -4.727 -6.376 1.00 98.50 75 TRP A C 1
ATOM 553 O O . TRP A 1 75 ? -5.253 -3.497 -6.367 1.00 98.50 75 TRP A O 1
ATOM 563 N N . CYS A 1 76 ? -4.889 -5.474 -7.385 1.00 97.06 76 CYS A N 1
ATOM 564 C CA . CYS A 1 76 ? -4.402 -4.964 -8.666 1.00 97.06 76 CYS A CA 1
ATOM 565 C C . CYS A 1 76 ? -5.020 -5.802 -9.792 1.00 97.06 76 CYS A C 1
ATOM 567 O O . CYS A 1 76 ? -5.365 -6.964 -9.568 1.00 97.06 76 CYS A O 1
ATOM 569 N N . ASP A 1 77 ? -5.109 -5.244 -11.002 1.00 93.25 77 ASP A N 1
ATOM 570 C CA . ASP A 1 77 ? -5.587 -5.972 -12.184 1.00 93.25 77 ASP A CA 1
ATOM 571 C C . ASP A 1 77 ? -4.729 -7.209 -12.501 1.00 93.25 77 ASP A C 1
ATOM 573 O O . ASP A 1 77 ? -5.266 -8.249 -12.888 1.00 93.25 77 ASP A O 1
ATOM 577 N N . ASP A 1 78 ? -3.408 -7.119 -12.296 1.00 95.44 78 ASP A N 1
ATOM 578 C CA . ASP A 1 78 ? -2.511 -8.276 -12.264 1.00 95.44 78 ASP A CA 1
ATOM 579 C C . ASP A 1 78 ? -2.340 -8.773 -10.811 1.00 95.44 78 ASP A C 1
ATOM 581 O O . ASP A 1 78 ? -1.774 -8.061 -9.970 1.00 95.44 78 ASP A O 1
ATOM 585 N N . PRO A 1 79 ? -2.779 -10.003 -10.480 1.00 96.25 79 PRO A N 1
ATOM 586 C CA . PRO A 1 79 ? -2.592 -10.577 -9.150 1.00 96.25 79 PRO A CA 1
ATOM 587 C C . PRO A 1 79 ? -1.125 -10.660 -8.705 1.00 96.25 79 PRO A C 1
ATOM 589 O O . PRO A 1 79 ? -0.847 -10.561 -7.510 1.00 96.25 79 PRO A O 1
ATOM 592 N N . LEU A 1 80 ? -0.175 -10.817 -9.636 1.00 96.88 80 LEU A N 1
ATOM 593 C CA . LEU A 1 80 ? 1.252 -10.875 -9.306 1.00 96.88 80 LEU A CA 1
ATOM 594 C C . LEU A 1 80 ? 1.767 -9.531 -8.786 1.00 96.88 80 LEU A C 1
ATOM 596 O O . LEU A 1 80 ? 2.595 -9.507 -7.870 1.00 96.88 80 LEU A O 1
ATOM 600 N N . ASP A 1 81 ? 1.242 -8.422 -9.314 1.00 97.12 81 ASP A N 1
ATOM 601 C CA . ASP A 1 81 ? 1.542 -7.092 -8.790 1.00 97.12 81 ASP A CA 1
ATOM 602 C C . ASP A 1 81 ? 1.001 -6.943 -7.369 1.00 97.12 81 ASP A C 1
ATOM 604 O O . ASP A 1 81 ? 1.737 -6.516 -6.480 1.00 97.12 81 ASP A O 1
ATOM 608 N N . ALA A 1 82 ? -0.248 -7.349 -7.119 1.00 98.12 82 ALA A N 1
ATOM 609 C CA . ALA A 1 82 ? -0.849 -7.266 -5.786 1.00 98.12 82 ALA A CA 1
ATOM 610 C C . ALA A 1 82 ? -0.062 -8.086 -4.747 1.00 98.12 82 ALA A C 1
ATOM 612 O O . ALA A 1 82 ? 0.211 -7.603 -3.644 1.00 98.12 82 ALA A O 1
ATOM 613 N N . GLU A 1 83 ? 0.369 -9.299 -5.108 1.00 98.50 83 GLU A N 1
ATOM 614 C CA . GLU A 1 83 ? 1.216 -10.138 -4.255 1.00 98.50 83 GLU A CA 1
ATOM 615 C C . GLU A 1 83 ? 2.568 -9.492 -3.944 1.00 98.50 83 GLU A C 1
ATOM 617 O O . GLU A 1 83 ? 3.052 -9.564 -2.809 1.00 98.50 83 GLU A O 1
ATOM 622 N N . HIS A 1 84 ? 3.214 -8.895 -4.946 1.00 98.56 84 HIS A N 1
ATOM 623 C CA . HIS A 1 84 ? 4.518 -8.276 -4.753 1.00 98.56 84 HIS A CA 1
ATOM 624 C C . HIS A 1 84 ? 4.410 -6.984 -3.935 1.00 98.56 84 HIS A C 1
ATOM 626 O O . HIS A 1 84 ? 5.174 -6.797 -2.987 1.00 98.56 84 HIS A O 1
ATOM 632 N N . VAL A 1 85 ? 3.416 -6.138 -4.223 1.00 98.50 85 VAL A N 1
ATOM 633 C CA . VAL A 1 85 ? 3.101 -4.934 -3.438 1.00 98.50 85 VAL A CA 1
ATOM 634 C C . VAL A 1 85 ? 2.819 -5.296 -1.983 1.00 98.50 85 VAL A C 1
ATOM 636 O O . VAL A 1 85 ? 3.363 -4.650 -1.090 1.00 98.50 85 VAL A O 1
ATOM 639 N N . SER A 1 86 ? 2.030 -6.345 -1.726 1.00 98.81 86 SER A N 1
ATOM 640 C CA . SER A 1 86 ? 1.734 -6.797 -0.362 1.00 98.81 86 SER A CA 1
ATOM 641 C C . SER A 1 86 ? 3.001 -7.138 0.417 1.00 98.81 86 SER A C 1
ATOM 643 O O . SER A 1 86 ? 3.181 -6.651 1.534 1.00 98.81 86 SER A O 1
ATOM 645 N N . LYS A 1 87 ? 3.917 -7.902 -0.186 1.00 98.81 87 LYS A N 1
ATOM 646 C CA . LYS A 1 87 ? 5.200 -8.251 0.440 1.00 98.81 87 LYS A CA 1
ATOM 647 C C . LYS A 1 87 ? 6.083 -7.019 0.638 1.00 98.81 87 LYS A C 1
ATOM 649 O O . LYS A 1 87 ? 6.681 -6.863 1.697 1.00 98.81 87 LYS A O 1
ATOM 654 N N . ALA A 1 88 ? 6.148 -6.139 -0.360 1.00 98.62 88 ALA A N 1
ATOM 655 C CA . ALA A 1 88 ? 6.988 -4.949 -0.321 1.00 98.62 88 ALA A CA 1
ATOM 656 C C . ALA A 1 88 ? 6.510 -3.938 0.733 1.00 98.62 88 ALA A C 1
ATOM 658 O O . ALA A 1 88 ? 7.331 -3.401 1.467 1.00 98.62 88 ALA A O 1
ATOM 659 N N . ALA A 1 89 ? 5.202 -3.696 0.832 1.00 98.44 89 ALA A N 1
ATOM 660 C CA . ALA A 1 89 ? 4.591 -2.672 1.683 1.00 98.44 89 ALA A CA 1
ATOM 661 C C . ALA A 1 89 ? 3.855 -3.239 2.913 1.00 98.44 89 ALA A C 1
ATOM 663 O O . ALA A 1 89 ? 3.026 -2.556 3.515 1.00 98.44 89 ALA A O 1
ATOM 664 N N . LEU A 1 90 ? 4.148 -4.487 3.291 1.00 98.50 90 LEU A N 1
ATOM 665 C CA . LEU A 1 90 ? 3.654 -5.127 4.516 1.00 98.50 90 LEU A CA 1
ATOM 666 C C . LEU A 1 90 ? 2.115 -5.135 4.632 1.00 98.50 90 LEU A C 1
ATOM 668 O O . LEU A 1 90 ? 1.564 -4.916 5.708 1.00 98.50 90 LEU A O 1
ATOM 672 N N . ILE A 1 91 ? 1.415 -5.357 3.517 1.00 98.81 91 ILE A N 1
ATOM 673 C CA . ILE A 1 91 ? -0.055 -5.393 3.472 1.00 98.81 91 ILE A CA 1
ATOM 674 C C . ILE A 1 91 ? -0.520 -6.819 3.760 1.00 98.81 91 ILE A C 1
ATOM 676 O O . ILE A 1 91 ? -0.094 -7.754 3.082 1.00 98.81 91 ILE A O 1
ATOM 680 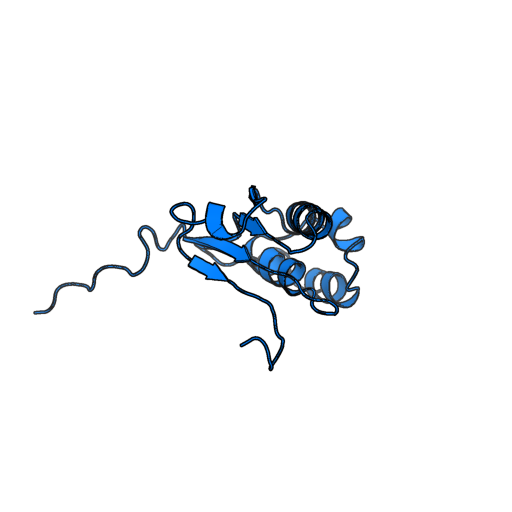N N . GLU A 1 92 ? -1.399 -6.990 4.745 1.00 98.44 92 GLU A N 1
ATOM 681 C CA . GLU A 1 92 ? -1.790 -8.313 5.251 1.00 98.44 92 GLU A CA 1
ATOM 682 C C . GLU A 1 92 ? -2.700 -9.116 4.310 1.00 98.44 92 GLU A C 1
ATOM 684 O O . GLU A 1 92 ? -2.627 -10.345 4.295 1.00 98.44 92 GLU A O 1
ATOM 689 N N . SER A 1 93 ? -3.553 -8.444 3.534 1.00 98.69 93 SER A N 1
ATOM 690 C CA . SER A 1 93 ? -4.619 -9.082 2.763 1.00 98.69 93 SER A CA 1
ATOM 691 C C . SER A 1 93 ? -4.503 -8.740 1.281 1.00 98.69 93 SER A C 1
ATOM 693 O O . SER A 1 93 ? -4.645 -7.587 0.878 1.00 98.69 93 SER A O 1
ATOM 695 N N . VAL A 1 94 ? -4.254 -9.756 0.455 1.00 98.75 94 VAL A N 1
ATOM 696 C CA . VAL A 1 94 ? -4.390 -9.670 -1.004 1.00 98.75 94 VAL A CA 1
ATOM 697 C C . VAL A 1 94 ? -5.756 -10.240 -1.359 1.00 98.75 94 VAL A C 1
ATOM 699 O O . VAL A 1 94 ? -6.024 -11.404 -1.058 1.00 98.75 94 VAL A O 1
ATOM 702 N N . VAL A 1 95 ? -6.619 -9.433 -1.974 1.00 98.56 95 VAL A N 1
ATOM 703 C CA . VAL A 1 95 ? -7.958 -9.871 -2.400 1.00 98.56 95 VAL A CA 1
ATOM 704 C C . VAL A 1 95 ? -7.968 -10.208 -3.886 1.00 98.56 95 VAL A C 1
ATOM 706 O O . VAL A 1 95 ? -7.196 -9.642 -4.658 1.00 98.56 95 VAL A O 1
ATOM 709 N N . ALA A 1 96 ? -8.834 -11.136 -4.296 1.00 97.50 96 ALA A N 1
ATOM 710 C CA . ALA A 1 96 ? -8.933 -11.554 -5.700 1.00 97.50 96 ALA A CA 1
ATOM 711 C C . ALA A 1 96 ? -9.903 -10.675 -6.510 1.00 97.50 96 ALA A C 1
ATOM 713 O O . ALA A 1 96 ? -9.744 -10.520 -7.721 1.00 97.50 96 ALA A O 1
ATOM 714 N N . ASP A 1 97 ? -10.888 -10.086 -5.833 1.00 97.69 97 ASP A N 1
ATOM 715 C CA . ASP A 1 97 ? -11.896 -9.183 -6.390 1.00 97.69 97 ASP A CA 1
ATOM 716 C C . ASP A 1 97 ? -11.949 -7.913 -5.518 1.00 97.69 97 ASP A C 1
ATOM 718 O O . ASP A 1 97 ? -12.020 -8.022 -4.289 1.00 97.69 97 ASP A O 1
ATOM 722 N N . PRO A 1 98 ? -11.922 -6.697 -6.102 1.00 97.12 98 PRO A N 1
ATOM 723 C CA . PRO A 1 98 ? -11.941 -5.458 -5.328 1.00 97.12 98 PRO A CA 1
ATOM 724 C C . PRO A 1 98 ? -13.206 -5.305 -4.470 1.00 97.12 98 PRO A C 1
ATOM 726 O O . PRO A 1 98 ? -13.181 -4.585 -3.474 1.00 97.12 98 PRO A O 1
ATOM 729 N N . LEU A 1 99 ? -14.311 -5.983 -4.801 1.00 98.06 99 LEU A N 1
ATOM 730 C CA . LEU A 1 99 ? -15.543 -5.968 -4.010 1.00 98.06 99 LEU A CA 1
ATOM 731 C C . LEU A 1 99 ? -15.420 -6.739 -2.685 1.00 98.06 99 LEU A C 1
ATOM 733 O O . LEU A 1 99 ? -16.226 -6.507 -1.782 1.00 98.06 99 LEU A O 1
ATOM 737 N N . GLU A 1 100 ? -14.415 -7.606 -2.520 1.00 98.44 100 GLU A N 1
ATOM 738 C CA . GLU A 1 100 ? -14.186 -8.361 -1.275 1.00 98.44 100 GLU A CA 1
ATOM 739 C C . GLU A 1 100 ? -13.860 -7.454 -0.080 1.00 98.44 100 GLU A C 1
ATOM 741 O O . GLU A 1 100 ? -14.058 -7.847 1.071 1.00 98.44 100 GLU A O 1
ATOM 746 N N . VAL A 1 101 ? -13.420 -6.215 -0.329 1.00 98.38 101 VAL A N 1
ATOM 747 C CA . VAL A 1 101 ? -13.118 -5.243 0.733 1.00 98.38 101 VAL A CA 1
ATOM 748 C C . VAL A 1 101 ? -14.372 -4.591 1.329 1.00 98.38 101 VAL A C 1
ATOM 750 O O . VAL A 1 101 ? -14.294 -3.933 2.371 1.00 98.38 101 VAL A O 1
ATOM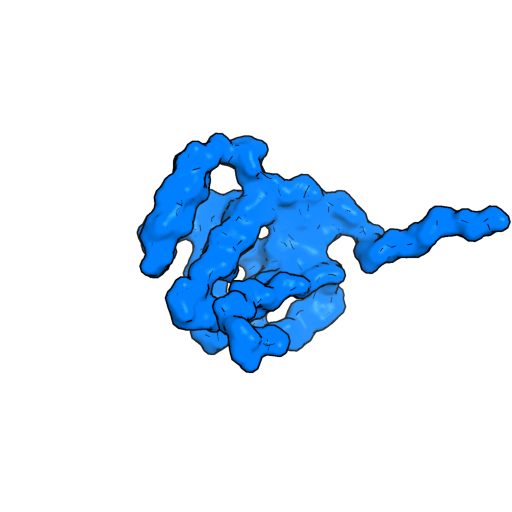 753 N N . ILE A 1 102 ? -15.548 -4.765 0.711 1.00 97.81 102 ILE A N 1
ATOM 754 C CA . ILE A 1 102 ? -16.803 -4.177 1.193 1.00 97.81 102 ILE A CA 1
ATOM 755 C C . ILE A 1 102 ? -17.136 -4.728 2.583 1.00 97.81 102 ILE A C 1
ATOM 757 O O . ILE A 1 102 ? -17.309 -5.927 2.785 1.00 97.81 102 ILE A O 1
ATOM 761 N N . GLY A 1 103 ? -17.255 -3.823 3.556 1.00 96.50 103 GLY A N 1
ATOM 762 C CA . GLY A 1 103 ? 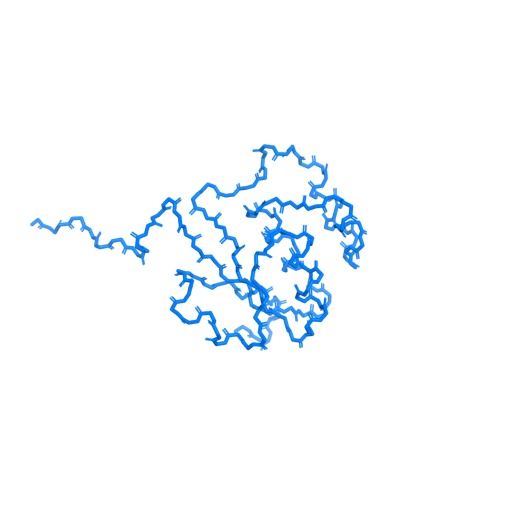-17.494 -4.168 4.960 1.00 96.50 103 GLY A CA 1
ATOM 763 C C . GLY A 1 103 ? -16.241 -4.599 5.732 1.00 96.50 103 GLY A C 1
ATOM 764 O O . GLY A 1 103 ? -16.320 -4.749 6.950 1.00 96.50 103 GLY A O 1
ATOM 765 N N . GLN A 1 104 ? -15.094 -4.744 5.060 1.00 97.75 104 GLN A N 1
ATOM 766 C CA . GLN A 1 104 ? -13.813 -5.112 5.672 1.00 97.75 104 GLN A CA 1
ATOM 767 C C . GLN A 1 104 ? -12.905 -3.915 5.943 1.00 97.75 104 GLN A C 1
ATOM 769 O O . GLN A 1 104 ? -12.047 -4.002 6.815 1.00 97.75 104 GLN A O 1
ATOM 774 N N . VAL A 1 105 ? -13.087 -2.803 5.232 1.00 98.25 105 VAL 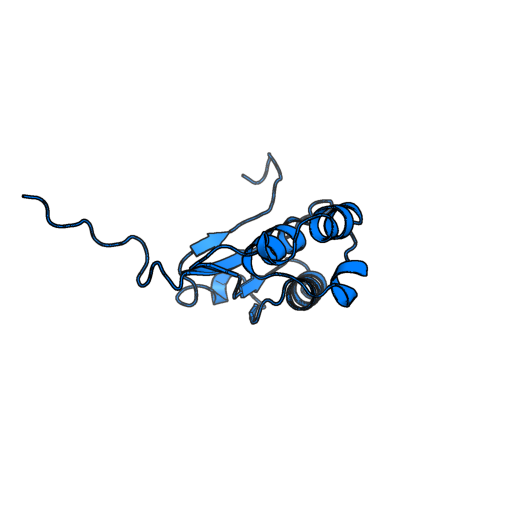A N 1
ATOM 775 C CA . VAL A 1 105 ? -12.268 -1.591 5.384 1.00 98.25 105 VAL A CA 1
ATOM 776 C C . VAL A 1 105 ? -13.123 -0.365 5.679 1.00 98.25 105 VAL A C 1
ATOM 778 O O . VAL A 1 105 ? -14.326 -0.347 5.414 1.00 98.25 105 VAL A O 1
ATOM 781 N N . ASP A 1 106 ? -12.491 0.661 6.238 1.00 97.88 106 ASP A N 1
ATOM 782 C CA . ASP A 1 106 ? -13.133 1.920 6.614 1.00 97.88 106 ASP A CA 1
ATOM 783 C C . ASP A 1 106 ? -13.062 2.953 5.478 1.00 97.88 106 ASP A C 1
ATOM 785 O O . ASP A 1 106 ? -13.938 3.812 5.364 1.00 97.88 106 ASP A O 1
ATOM 789 N N . ALA A 1 107 ? -12.050 2.850 4.607 1.00 97.31 107 ALA A N 1
ATOM 790 C CA . ALA A 1 107 ? -11.933 3.646 3.389 1.00 97.31 107 ALA A CA 1
ATOM 791 C C . ALA A 1 107 ? -11.168 2.907 2.276 1.00 97.31 107 ALA A C 1
ATOM 793 O O . ALA A 1 107 ? -10.453 1.932 2.513 1.00 97.31 107 ALA A O 1
ATOM 794 N N . VAL A 1 108 ? -11.316 3.410 1.051 1.00 97.56 108 VAL A N 1
ATOM 795 C CA . VAL A 1 108 ? -10.666 2.894 -0.158 1.00 97.56 108 VAL A CA 1
ATOM 796 C C . VAL A 1 108 ? -9.843 4.009 -0.798 1.00 97.56 108 VAL A C 1
ATOM 798 O O . VAL A 1 108 ? -10.314 5.140 -0.916 1.00 97.56 108 VAL A O 1
ATOM 801 N N . ILE A 1 109 ? -8.634 3.673 -1.237 1.00 97.25 109 ILE A N 1
ATOM 802 C CA . ILE A 1 109 ? -7.770 4.502 -2.073 1.00 97.25 109 ILE A CA 1
ATOM 803 C C . ILE A 1 109 ? -7.712 3.854 -3.455 1.00 97.25 109 ILE A C 1
ATOM 805 O O . ILE A 1 109 ? -7.318 2.697 -3.579 1.00 97.25 109 ILE A O 1
ATOM 809 N N . ILE A 1 110 ? -8.094 4.611 -4.483 1.00 94.56 110 ILE A N 1
ATOM 810 C CA . ILE A 1 110 ? -7.965 4.220 -5.890 1.00 94.56 110 ILE A CA 1
ATOM 811 C C . ILE A 1 110 ? -6.798 5.037 -6.457 1.00 94.56 110 ILE A C 1
ATOM 813 O O . ILE A 1 110 ? -6.957 6.238 -6.678 1.00 94.56 110 ILE A O 1
ATOM 817 N N . PRO A 1 111 ? -5.595 4.455 -6.601 1.00 91.81 111 PRO A N 1
ATOM 818 C CA . PRO A 1 111 ? -4.376 5.216 -6.847 1.00 91.81 111 PRO A CA 1
ATOM 819 C C . PRO A 1 111 ? -4.054 5.369 -8.343 1.00 91.81 111 PRO A C 1
ATOM 821 O O . PRO A 1 111 ? -2.945 5.778 -8.703 1.00 91.81 111 PRO A O 1
ATOM 824 N N . THR A 1 112 ? -4.995 5.014 -9.218 1.00 84.88 112 THR A N 1
ATOM 825 C CA . THR A 1 112 ? -4.842 5.064 -10.671 1.00 84.88 112 THR A CA 1
ATOM 826 C C . THR A 1 112 ? -4.869 6.516 -11.140 1.00 84.88 112 THR A C 1
ATOM 828 O O . THR A 1 112 ? -5.923 7.133 -11.247 1.00 84.88 112 THR A O 1
ATOM 831 N N . ASP A 1 113 ? -3.694 7.089 -11.402 1.00 74.25 113 ASP A N 1
ATOM 832 C CA . ASP A 1 113 ? -3.585 8.467 -11.890 1.00 74.25 113 ASP A CA 1
ATOM 833 C C . ASP A 1 113 ? -3.583 8.522 -13.423 1.00 74.25 113 ASP A C 1
ATOM 835 O O . ASP A 1 113 ? -2.561 8.774 -14.064 1.00 74.25 113 ASP A O 1
ATOM 839 N N . LYS A 1 114 ? -4.739 8.231 -14.024 1.00 73.00 114 LYS A N 1
ATOM 840 C CA . LYS A 1 114 ? -4.975 8.413 -15.458 1.00 73.00 114 LYS A CA 1
ATOM 841 C C . LYS A 1 114 ? -6.093 9.421 -15.650 1.00 73.00 114 LYS A C 1
ATOM 843 O O . LYS A 1 114 ? -7.244 9.141 -15.347 1.00 73.00 114 LYS A O 1
ATOM 848 N N . GLY A 1 115 ? -5.746 10.582 -16.208 1.00 68.00 115 GLY A N 1
ATOM 849 C CA . GLY A 1 115 ? -6.656 11.716 -16.424 1.00 68.00 115 GLY A CA 1
ATOM 850 C C . GLY A 1 115 ? -7.988 11.377 -17.105 1.00 68.00 115 GLY A C 1
ATOM 851 O O . GLY A 1 115 ? -8.972 12.071 -16.885 1.00 68.00 115 GLY A O 1
ATOM 852 N N . GLU A 1 116 ? -8.014 10.331 -17.931 1.00 70.00 116 GLU A N 1
ATOM 853 C CA . GLU A 1 116 ? -9.196 9.874 -18.671 1.00 70.00 116 GLU A CA 1
ATOM 854 C C . GLU A 1 116 ? -10.039 8.808 -17.945 1.00 70.00 116 GLU A C 1
ATOM 856 O O . GLU A 1 116 ? -11.137 8.501 -18.401 1.00 70.00 116 GLU A O 1
ATOM 861 N N . GLU A 1 117 ? -9.549 8.265 -16.827 1.00 62.91 117 GLU A N 1
ATOM 862 C CA . GLU A 1 117 ? -10.210 7.231 -16.013 1.00 62.91 117 GLU A CA 1
ATOM 863 C C . GLU A 1 117 ? -10.756 7.785 -14.671 1.00 62.91 117 GLU A C 1
ATOM 865 O O . GLU A 1 117 ? -11.298 7.016 -13.877 1.00 62.91 117 GLU A O 1
ATOM 870 N N . HIS A 1 118 ? -10.630 9.102 -14.425 1.00 56.19 118 HIS A N 1
ATOM 871 C CA . HIS A 1 118 ? -11.109 9.813 -13.219 1.00 56.19 118 HIS A CA 1
ATOM 872 C C . HIS A 1 118 ? -12.568 10.280 -13.301 1.00 56.19 118 HIS A C 1
ATOM 874 O O . HIS A 1 118 ? -12.998 10.753 -14.380 1.00 56.19 118 HIS A O 1
#

Foldseek 3Di:
DDPDPDDLFPFQQAFEEEEEEDDPPDPCLQQVLCQAQNFDLVLCCPPPPNVRSVVSVVDDSVNGHDGSYHHQEYEYPDLVSRVSSCRGSVHNYYDPDPCVCVVVGSYYDHRDPDPVVD

Radius of gyration: 15.18 Å; chains: 1; bounding box: 43×34×39 Å

pLDDT: mean 92.81, std 10.49, range [45.91, 98.88]

Sequence (118 aa):
MSGPGKALVPDPDNIRLAMLGMVDGNGHPYSWSAIFNGYDREVMKDCPYAAIPTYLNAEAPDAIGVPGATVTHIWCDDPLDAEHVSKAALIESVVADPLEVIGQVDAVIIPTDKGEEH

Secondary structure (DSSP, 8-state):
-PPSPPPSSS-TTSEEEEEE--BTTB-HHHHHHHHHH---TTGGGG-S-THHHHHHTTS-GGG---TTEEEEEEE-SSHHHHHHHHHHTT-SEE-SSGGGGTTT-SEEE-----TT--